Protein AF-A0A5Q0UFU7-F1 (afdb_monomer_lite)

Radius of gyration: 13.91 Å; chains: 1; bounding box: 28×39×41 Å

Structure (mmCIF, N/CA/C/O backbone):
data_AF-A0A5Q0UFU7-F1
#
_entry.id   AF-A0A5Q0UFU7-F1
#
loop_
_atom_site.group_PDB
_atom_site.id
_atom_site.type_symbol
_atom_site.label_atom_id
_atom_site.label_alt_id
_atom_site.label_comp_id
_atom_site.label_asym_id
_atom_site.label_entity_id
_atom_site.label_seq_id
_atom_site.pdbx_PDB_ins_code
_atom_site.Cartn_x
_atom_site.Cartn_y
_atom_site.Cartn_z
_atom_site.occupancy
_atom_site.B_iso_or_equiv
_atom_site.auth_seq_id
_atom_site.auth_comp_id
_atom_site.auth_asym_id
_atom_site.auth_atom_id
_atom_site.pdbx_PDB_model_num
ATOM 1 N N . MET A 1 1 ? -11.804 -3.972 -24.455 1.00 60.28 1 MET A N 1
ATOM 2 C CA . MET A 1 1 ? -11.537 -2.557 -24.799 1.00 60.28 1 MET A CA 1
ATOM 3 C C . MET A 1 1 ? -11.393 -1.669 -23.565 1.00 60.28 1 MET A C 1
ATOM 5 O O . MET A 1 1 ? -10.264 -1.360 -23.243 1.00 60.28 1 MET A O 1
ATOM 9 N N . ALA A 1 2 ? -12.450 -1.279 -22.834 1.00 62.94 2 ALA A N 1
ATOM 10 C CA . ALA A 1 2 ? -12.289 -0.364 -21.683 1.00 62.94 2 ALA A CA 1
ATOM 11 C C . ALA A 1 2 ? -11.454 -0.956 -20.524 1.00 62.94 2 ALA A C 1
ATOM 13 O O . ALA A 1 2 ? -10.583 -0.286 -19.987 1.00 62.94 2 ALA A O 1
ATOM 14 N N . GLN A 1 3 ? -11.679 -2.231 -20.200 1.00 62.53 3 GLN A N 1
ATOM 15 C CA . GLN A 1 3 ? -10.965 -2.934 -19.128 1.00 62.53 3 GLN A CA 1
ATOM 16 C C . GLN A 1 3 ? -9.479 -3.182 -19.456 1.00 62.53 3 GLN A C 1
ATOM 18 O O . GLN A 1 3 ? -8.630 -3.060 -18.585 1.00 62.53 3 GLN A O 1
ATOM 23 N N . GLU A 1 4 ? -9.160 -3.468 -20.723 1.00 63.56 4 GLU A N 1
ATOM 24 C CA . GLU A 1 4 ? -7.773 -3.647 -21.189 1.00 63.56 4 GLU A CA 1
ATOM 25 C C . GLU A 1 4 ? -6.988 -2.329 -21.156 1.00 63.56 4 GLU A C 1
ATOM 27 O O . GLU A 1 4 ? -5.809 -2.321 -20.814 1.00 63.56 4 GLU A O 1
ATOM 32 N N . VAL A 1 5 ? -7.642 -1.206 -21.478 1.00 70.06 5 VAL A N 1
ATOM 33 C CA . VAL A 1 5 ? -7.027 0.128 -21.387 1.00 70.06 5 VAL A CA 1
ATOM 34 C C . VAL A 1 5 ? -6.712 0.470 -19.930 1.00 70.06 5 VAL A C 1
ATOM 36 O O . VAL A 1 5 ? -5.597 0.887 -19.634 1.00 70.06 5 VAL A O 1
ATOM 39 N N . GLU A 1 6 ? -7.645 0.212 -19.010 1.00 71.81 6 GLU A N 1
ATOM 40 C CA . GLU A 1 6 ? -7.435 0.459 -17.579 1.00 71.81 6 GLU A CA 1
ATOM 41 C C . GLU A 1 6 ? -6.290 -0.393 -16.997 1.00 71.81 6 GLU A C 1
ATOM 43 O O . GLU A 1 6 ? -5.500 0.093 -16.184 1.00 71.81 6 GLU A O 1
ATOM 48 N N . GLU A 1 7 ? -6.161 -1.652 -17.428 1.00 73.44 7 GLU A N 1
ATOM 49 C CA . GLU A 1 7 ? -5.064 -2.527 -17.001 1.00 73.44 7 GLU A CA 1
ATOM 50 C C . GLU A 1 7 ? -3.704 -2.042 -17.529 1.00 73.44 7 GLU A C 1
ATOM 52 O O . GLU A 1 7 ? -2.729 -1.983 -16.775 1.00 73.44 7 GLU A O 1
ATOM 57 N N . MET A 1 8 ? -3.632 -1.636 -18.802 1.00 76.75 8 MET A N 1
ATOM 58 C CA . MET A 1 8 ? -2.417 -1.048 -19.376 1.00 76.75 8 MET A CA 1
ATOM 59 C C . MET A 1 8 ? -2.009 0.244 -18.656 1.00 76.75 8 MET A C 1
ATOM 61 O O . MET A 1 8 ? -0.823 0.440 -18.373 1.00 76.75 8 MET A O 1
ATOM 65 N N . ASP A 1 9 ? -2.977 1.095 -18.314 1.00 85.75 9 ASP A N 1
ATOM 66 C CA . ASP A 1 9 ? -2.741 2.335 -17.572 1.00 85.75 9 ASP A CA 1
ATOM 67 C C . ASP A 1 9 ? -2.224 2.060 -16.152 1.00 85.75 9 ASP A C 1
ATOM 69 O O . ASP A 1 9 ? -1.322 2.757 -15.674 1.00 85.75 9 ASP A O 1
ATOM 73 N N . LEU A 1 10 ? -2.724 1.014 -15.482 1.00 88.81 10 LEU A N 1
ATOM 74 C CA . LEU A 1 10 ? -2.220 0.598 -14.171 1.00 88.81 10 LEU A CA 1
ATOM 75 C C . LEU A 1 10 ? -0.790 0.054 -14.255 1.00 88.81 10 LEU A C 1
ATOM 77 O O . LEU A 1 10 ? 0.060 0.460 -13.461 1.00 88.81 10 LEU A O 1
ATOM 81 N N . ARG A 1 11 ? -0.502 -0.824 -15.226 1.00 88.31 11 ARG A N 1
ATOM 82 C CA . ARG A 1 11 ? 0.858 -1.344 -15.455 1.00 88.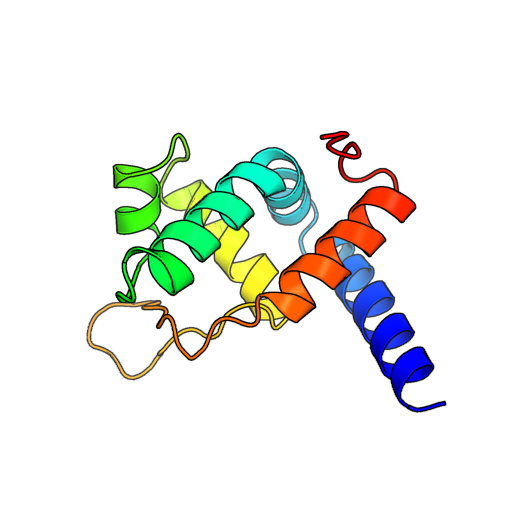31 11 ARG A CA 1
ATOM 83 C C . ARG A 1 11 ? 1.846 -0.203 -15.680 1.00 88.31 11 ARG A C 1
AT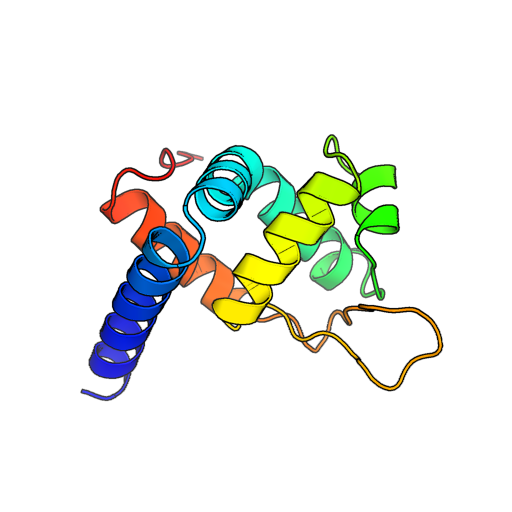OM 85 O O . ARG A 1 11 ? 2.916 -0.193 -15.076 1.00 88.31 11 ARG A O 1
ATOM 92 N N . ARG A 1 12 ? 1.462 0.791 -16.483 1.00 89.62 12 ARG A N 1
ATOM 93 C CA . ARG A 1 12 ? 2.272 1.989 -16.715 1.00 89.6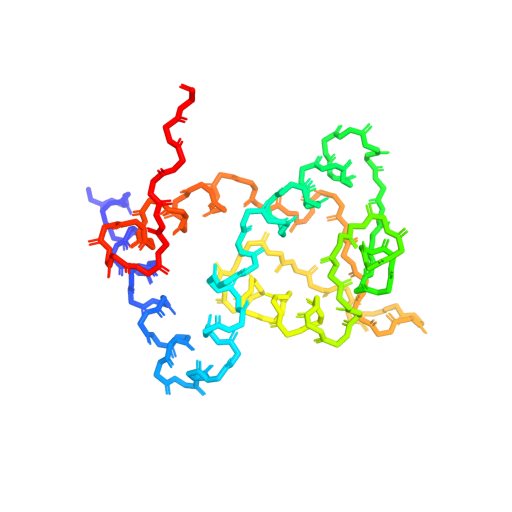2 12 ARG A CA 1
ATOM 94 C C . ARG A 1 12 ? 2.454 2.815 -15.443 1.00 89.62 12 ARG A C 1
ATOM 96 O O . ARG A 1 12 ? 3.576 3.183 -15.134 1.00 89.62 12 ARG A O 1
ATOM 103 N N . SER A 1 13 ? 1.389 3.027 -14.673 1.00 88.94 13 SER A N 1
ATOM 104 C CA . SER A 1 13 ? 1.453 3.763 -13.400 1.00 88.94 13 SER A CA 1
ATOM 105 C C . SER A 1 13 ? 2.394 3.094 -12.389 1.00 88.94 13 SER A C 1
ATOM 107 O O . SER A 1 13 ? 3.092 3.779 -11.649 1.00 88.94 13 SER A O 1
ATOM 109 N N . ILE A 1 14 ? 2.456 1.758 -12.371 1.00 90.25 14 ILE A N 1
ATOM 110 C CA . ILE A 1 14 ? 3.395 0.995 -11.533 1.00 90.25 14 ILE A CA 1
ATOM 111 C C . ILE A 1 14 ? 4.843 1.195 -11.996 1.00 90.25 14 ILE A C 1
ATOM 113 O O . ILE A 1 14 ? 5.721 1.401 -11.157 1.00 90.25 14 ILE A O 1
ATOM 117 N N . VAL A 1 15 ? 5.096 1.183 -13.308 1.00 89.50 15 VAL A N 1
ATOM 118 C CA . VAL A 1 15 ? 6.422 1.496 -13.870 1.00 89.50 15 VAL A CA 1
ATOM 119 C C . VAL A 1 15 ? 6.826 2.932 -13.532 1.00 89.50 15 VAL A C 1
ATOM 121 O O . VAL A 1 15 ? 7.919 3.153 -13.019 1.00 89.50 15 VAL A O 1
ATOM 124 N N . ASP A 1 16 ? 5.924 3.894 -13.715 1.00 89.31 16 ASP A N 1
ATOM 125 C CA . ASP A 1 16 ? 6.184 5.305 -13.424 1.00 89.31 16 ASP A CA 1
ATOM 126 C C . ASP A 1 16 ? 6.466 5.528 -11.922 1.00 89.31 16 ASP A C 1
ATOM 128 O O . ASP A 1 16 ? 7.394 6.258 -11.564 1.00 89.31 16 ASP A O 1
ATOM 132 N N . ALA A 1 17 ? 5.734 4.851 -11.027 1.00 88.81 17 ALA A N 1
ATOM 133 C CA . ALA A 1 17 ? 5.979 4.893 -9.582 1.00 88.81 17 ALA A CA 1
ATOM 134 C C . ALA A 1 17 ? 7.340 4.280 -9.200 1.00 88.81 17 ALA A C 1
ATOM 136 O O . ALA A 1 17 ? 8.027 4.774 -8.296 1.00 88.81 17 ALA A O 1
ATOM 137 N N . LYS A 1 18 ? 7.753 3.215 -9.898 1.00 89.75 18 LYS A N 1
ATOM 138 C CA . LYS A 1 18 ? 9.067 2.586 -9.728 1.00 89.75 18 LYS A CA 1
ATOM 139 C C . LYS A 1 18 ? 10.192 3.509 -10.190 1.00 89.75 18 LYS A C 1
ATOM 141 O O . LYS A 1 18 ? 11.128 3.736 -9.424 1.00 89.75 18 LYS A O 1
ATOM 146 N N . ASP A 1 19 ? 10.088 4.079 -11.384 1.00 87.75 19 ASP A N 1
ATOM 147 C CA . ASP A 1 19 ? 11.142 4.910 -11.976 1.00 87.75 19 ASP A CA 1
ATOM 148 C C . ASP A 1 19 ? 11.245 6.280 -11.291 1.00 87.75 19 ASP A C 1
ATOM 150 O O . ASP A 1 19 ? 12.341 6.776 -11.019 1.00 87.75 19 ASP A O 1
ATOM 154 N N . GLY A 1 20 ? 10.107 6.880 -10.933 1.00 83.69 20 GLY A N 1
ATOM 155 C CA . GLY A 1 20 ? 10.052 8.165 -10.238 1.00 83.69 20 GLY A CA 1
ATOM 156 C C . GLY A 1 20 ? 10.428 8.090 -8.754 1.00 83.69 20 GLY A C 1
ATOM 157 O O . GLY A 1 20 ? 10.765 9.114 -8.149 1.00 83.69 20 GLY A O 1
ATOM 158 N N . ASN A 1 21 ? 10.361 6.904 -8.132 1.00 84.50 21 ASN A N 1
ATOM 159 C CA . ASN A 1 21 ? 10.561 6.759 -6.688 1.00 84.50 21 ASN A CA 1
ATOM 160 C C . ASN A 1 21 ? 11.126 5.401 -6.246 1.00 84.50 21 ASN A C 1
ATOM 162 O O . ASN A 1 21 ? 10.676 4.834 -5.247 1.00 84.50 21 ASN A O 1
ATOM 166 N N . GLU A 1 22 ? 12.160 4.911 -6.932 1.00 89.38 22 GLU A N 1
ATOM 167 C CA . GLU A 1 22 ? 12.717 3.556 -6.771 1.00 89.38 22 GLU A CA 1
ATOM 168 C C . GLU A 1 22 ? 12.894 3.126 -5.305 1.00 89.38 22 GLU A C 1
ATOM 170 O O . GLU A 1 22 ? 12.506 2.027 -4.904 1.00 89.38 22 GLU A O 1
ATOM 175 N N . ARG A 1 23 ? 13.437 4.012 -4.458 1.00 88.56 23 ARG A N 1
ATOM 176 C CA . ARG A 1 23 ? 13.645 3.714 -3.034 1.00 88.56 23 ARG A CA 1
ATOM 177 C C . ARG A 1 23 ? 12.332 3.464 -2.293 1.00 88.56 23 ARG A C 1
ATOM 179 O O . ARG A 1 23 ? 12.266 2.537 -1.490 1.00 88.56 23 ARG A O 1
ATOM 186 N N . LYS A 1 24 ? 11.310 4.296 -2.504 1.00 88.94 24 LYS A N 1
ATOM 187 C CA . LYS A 1 24 ? 10.005 4.104 -1.851 1.00 88.94 24 LYS A CA 1
ATOM 188 C C . LYS A 1 24 ? 9.264 2.922 -2.447 1.00 88.94 24 LYS A C 1
ATOM 190 O O . LYS A 1 24 ? 8.624 2.202 -1.691 1.00 88.94 24 LYS A O 1
ATOM 195 N N . PHE A 1 25 ? 9.396 2.702 -3.751 1.00 92.62 25 PHE A N 1
ATOM 196 C CA . PHE A 1 25 ? 8.807 1.555 -4.422 1.00 92.62 25 PHE A CA 1
ATOM 197 C C . PHE A 1 25 ? 9.348 0.236 -3.850 1.00 92.62 25 PHE A C 1
ATOM 199 O O . PHE A 1 25 ? 8.564 -0.605 -3.427 1.00 92.62 25 PHE A O 1
ATOM 206 N N . LYS A 1 26 ? 10.672 0.109 -3.674 1.00 93.44 26 LYS A N 1
ATOM 207 C CA . LYS A 1 26 ? 11.298 -1.052 -3.003 1.00 93.44 26 LYS A CA 1
ATOM 208 C C . LYS A 1 26 ? 10.817 -1.258 -1.566 1.00 93.44 26 LYS A C 1
ATOM 210 O O . LYS A 1 26 ? 10.652 -2.384 -1.107 1.00 93.44 26 LYS A O 1
ATOM 215 N N . VAL A 1 27 ? 10.613 -0.167 -0.829 1.00 94.19 27 VAL A N 1
ATOM 216 C CA . VAL A 1 27 ? 10.049 -0.233 0.526 1.00 94.19 27 VAL A CA 1
ATOM 217 C C . VAL A 1 27 ? 8.599 -0.715 0.485 1.00 94.19 27 VAL A C 1
ATOM 219 O O . VAL A 1 27 ? 8.206 -1.526 1.318 1.00 94.19 27 VAL A O 1
ATOM 222 N N . PHE A 1 28 ? 7.816 -0.233 -0.479 1.00 95.88 28 PHE A N 1
ATOM 223 C CA . PHE A 1 28 ? 6.430 -0.631 -0.672 1.00 95.88 28 PHE A CA 1
ATOM 224 C C . PHE A 1 28 ? 6.303 -2.114 -1.023 1.00 95.88 28 PHE A C 1
ATOM 226 O O . PHE A 1 28 ? 5.562 -2.814 -0.336 1.00 95.88 28 PHE A O 1
ATOM 233 N N . THR A 1 29 ? 7.051 -2.615 -2.009 1.00 95.75 29 THR A N 1
ATOM 234 C CA . THR A 1 29 ? 6.998 -4.032 -2.408 1.00 95.75 29 THR A CA 1
ATOM 235 C C . THR A 1 29 ? 7.417 -4.947 -1.258 1.00 95.75 29 THR A C 1
ATOM 237 O O . THR A 1 29 ? 6.698 -5.886 -0.922 1.00 95.75 29 THR A O 1
ATOM 240 N N . GLY A 1 30 ? 8.479 -4.590 -0.527 1.00 95.31 30 GLY A N 1
ATOM 241 C CA . GLY A 1 30 ? 8.910 -5.317 0.672 1.00 95.31 30 GLY A CA 1
ATOM 242 C C . GLY A 1 30 ? 7.925 -5.278 1.852 1.00 95.31 30 GLY A C 1
ATOM 243 O O . GLY A 1 30 ? 8.099 -6.025 2.812 1.00 95.31 30 GLY A O 1
ATOM 244 N N . GLN A 1 31 ? 6.908 -4.413 1.821 1.00 96.81 31 GLN A N 1
ATOM 245 C CA . GLN A 1 31 ? 5.871 -4.291 2.857 1.00 96.81 31 GLN A CA 1
ATOM 246 C C . GLN A 1 31 ? 4.458 -4.535 2.310 1.00 96.81 31 GLN A C 1
ATOM 248 O O . GLN A 1 31 ? 3.476 -4.303 3.022 1.00 96.81 31 GLN A O 1
ATOM 253 N N . PHE A 1 32 ? 4.333 -5.017 1.070 1.00 96.75 32 PHE A N 1
ATOM 254 C CA . PHE A 1 32 ? 3.070 -5.055 0.337 1.00 96.75 32 PHE A CA 1
ATOM 255 C C . PHE A 1 32 ? 1.969 -5.789 1.110 1.00 96.75 32 PHE A C 1
ATOM 257 O O . PHE A 1 32 ? 0.900 -5.235 1.370 1.00 96.75 32 PHE A O 1
ATOM 264 N N . TYR A 1 33 ? 2.260 -7.005 1.573 1.00 95.94 33 TYR A N 1
ATOM 265 C CA . TYR A 1 33 ? 1.306 -7.842 2.302 1.00 95.94 33 TYR A CA 1
ATOM 266 C C . TYR A 1 33 ? 0.917 -7.286 3.674 1.00 95.94 33 TYR A C 1
ATOM 268 O O . TYR A 1 33 ? -0.240 -7.412 4.094 1.00 95.94 33 TYR A O 1
ATOM 276 N N . VAL A 1 34 ? 1.852 -6.620 4.3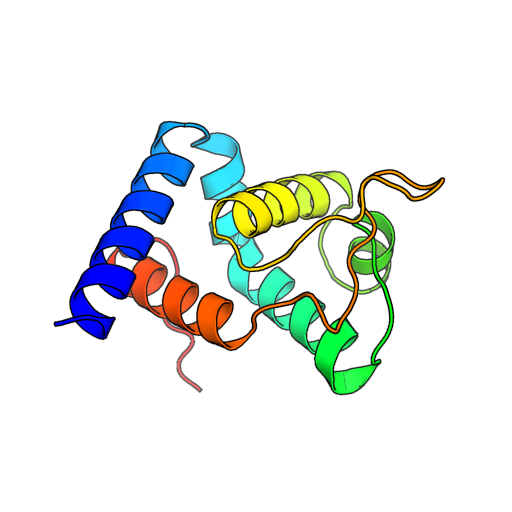59 1.00 96.88 34 VAL A N 1
ATOM 277 C CA . VAL A 1 34 ? 1.570 -5.922 5.621 1.00 96.88 34 VAL A CA 1
ATOM 278 C C . VAL A 1 34 ? 0.604 -4.769 5.359 1.00 96.88 34 VAL A C 1
ATOM 280 O O . VAL A 1 34 ? -0.409 -4.644 6.048 1.00 96.88 34 VAL A O 1
ATOM 283 N N . MET A 1 35 ? 0.859 -3.979 4.314 1.00 97.50 35 MET A N 1
ATOM 284 C CA . MET A 1 35 ? 0.008 -2.854 3.928 1.00 97.50 35 MET A CA 1
ATOM 285 C C . MET A 1 35 ? -1.375 -3.308 3.447 1.00 97.50 35 MET A C 1
ATOM 287 O O . MET A 1 35 ? -2.378 -2.765 3.908 1.00 97.50 35 MET A O 1
ATOM 291 N N . ARG A 1 36 ? -1.464 -4.351 2.611 1.00 96.00 36 ARG A N 1
ATOM 292 C CA . ARG A 1 36 ? -2.737 -4.959 2.176 1.00 96.00 36 ARG A CA 1
ATOM 293 C C . ARG A 1 36 ? -3.572 -5.417 3.372 1.00 96.00 36 ARG A C 1
ATOM 295 O O . ARG A 1 36 ? -4.767 -5.123 3.455 1.00 96.00 36 ARG A O 1
ATOM 302 N N . SER A 1 37 ? -2.934 -6.085 4.333 1.00 96.19 37 SER A N 1
ATOM 303 C CA . SER A 1 37 ? -3.578 -6.534 5.572 1.00 96.19 37 SER A CA 1
ATOM 304 C C . SER A 1 37 ? -4.045 -5.363 6.437 1.00 96.19 37 SER A C 1
ATOM 306 O O . SER A 1 37 ? -5.158 -5.398 6.969 1.00 96.19 37 SER A O 1
ATOM 308 N N . ALA A 1 38 ? -3.235 -4.306 6.539 1.00 96.88 38 ALA A N 1
ATOM 309 C CA . ALA A 1 38 ? -3.575 -3.095 7.275 1.00 96.88 38 ALA A CA 1
ATOM 310 C C . ALA A 1 38 ? -4.787 -2.377 6.679 1.00 96.88 38 ALA A C 1
ATOM 312 O O . ALA A 1 38 ? -5.743 -2.086 7.404 1.00 96.88 38 ALA A O 1
ATOM 313 N N . LEU A 1 39 ? -4.799 -2.165 5.359 1.00 96.06 39 LEU A N 1
ATOM 314 C CA . LEU A 1 39 ? -5.940 -1.575 4.660 1.00 96.06 39 LEU A CA 1
ATOM 315 C C . LEU A 1 39 ? -7.201 -2.410 4.882 1.00 96.06 39 LEU A C 1
ATOM 317 O O . LEU A 1 39 ? -8.217 -1.880 5.329 1.00 96.06 39 LEU A O 1
ATOM 321 N N . ARG A 1 40 ? -7.133 -3.732 4.692 1.00 95.56 40 ARG A N 1
ATOM 322 C CA . ARG A 1 40 ? -8.278 -4.622 4.935 1.00 95.56 40 ARG A CA 1
ATOM 323 C C . ARG A 1 40 ? -8.774 -4.549 6.383 1.00 95.56 40 ARG A C 1
ATOM 325 O O . ARG A 1 40 ? -9.983 -4.534 6.620 1.00 95.56 40 ARG A O 1
ATOM 332 N N . TYR A 1 41 ? -7.872 -4.492 7.360 1.00 96.44 41 TYR A N 1
ATOM 333 C CA . TYR A 1 41 ? -8.235 -4.380 8.772 1.00 96.44 41 TYR A CA 1
ATOM 334 C C . TYR A 1 41 ? -8.996 -3.087 9.072 1.00 96.44 41 TYR A C 1
ATOM 336 O O . TYR A 1 41 ? -10.067 -3.140 9.683 1.00 96.44 41 TYR A O 1
ATOM 344 N N . PHE A 1 42 ? -8.487 -1.938 8.627 1.00 96.06 42 PHE A N 1
ATOM 345 C CA . PHE A 1 42 ? -9.138 -0.656 8.894 1.00 96.06 42 PHE A CA 1
ATOM 346 C C . PHE A 1 42 ? -10.415 -0.461 8.075 1.00 96.06 42 PHE A C 1
ATOM 348 O O . PHE A 1 42 ? -11.407 0.024 8.624 1.00 96.06 42 PHE A O 1
ATOM 355 N N . CYS A 1 43 ? -10.431 -0.908 6.819 1.00 93.62 43 CYS A N 1
ATOM 356 C CA . CYS A 1 43 ? -11.543 -0.660 5.905 1.00 93.62 43 CYS A CA 1
ATOM 357 C C . CYS A 1 43 ? -12.685 -1.663 6.083 1.00 93.62 43 CYS A C 1
ATOM 359 O O . CYS A 1 43 ? -13.838 -1.273 6.237 1.00 93.62 43 CYS A O 1
ATOM 361 N N . VAL A 1 44 ? -12.372 -2.961 6.130 1.00 88.69 44 VAL A N 1
ATOM 362 C CA . VAL A 1 44 ? -13.391 -4.023 6.156 1.00 88.69 44 VAL A CA 1
ATOM 363 C C . VAL A 1 44 ? -13.773 -4.385 7.587 1.00 88.69 44 VAL A C 1
ATOM 365 O O . VAL A 1 44 ? -14.956 -4.443 7.921 1.00 88.69 44 VAL A O 1
ATOM 368 N N . LYS A 1 45 ? -12.778 -4.630 8.450 1.00 88.94 45 LYS A N 1
ATOM 369 C CA . LYS A 1 45 ? -13.026 -5.160 9.801 1.00 88.94 45 LYS A CA 1
ATOM 370 C C . LYS A 1 45 ? -13.422 -4.073 10.796 1.00 88.94 45 LYS A C 1
ATOM 372 O O . LYS A 1 45 ? -14.363 -4.263 11.560 1.00 88.94 45 LYS A O 1
ATOM 377 N N . LYS A 1 46 ? -12.681 -2.963 10.836 1.00 92.38 46 LYS A N 1
ATOM 378 C CA . LYS A 1 46 ? -12.905 -1.878 11.805 1.00 92.38 46 LYS A CA 1
ATOM 379 C C . LYS A 1 46 ? -13.815 -0.770 11.289 1.00 92.38 46 LYS A C 1
ATOM 381 O O . LYS A 1 46 ? -14.393 -0.081 12.122 1.00 92.38 46 LYS A O 1
ATOM 386 N N . LYS A 1 47 ? -13.924 -0.600 9.966 1.00 92.88 47 LYS A N 1
ATOM 387 C CA . LYS A 1 47 ? -14.653 0.501 9.314 1.00 92.88 47 LYS A CA 1
ATOM 388 C C . LYS A 1 47 ? -14.298 1.856 9.931 1.00 92.88 47 LYS A C 1
ATOM 390 O O . LYS A 1 47 ? -15.170 2.621 10.332 1.00 92.88 47 LYS A O 1
ATOM 395 N N . MET A 1 48 ? -12.999 2.121 10.080 1.00 94.25 48 MET A N 1
ATOM 396 C CA . MET A 1 48 ? -12.520 3.332 10.745 1.00 94.25 48 MET A CA 1
ATOM 397 C C . MET A 1 48 ? -11.392 4.019 9.986 1.00 94.25 48 MET A C 1
ATOM 399 O O . MET A 1 48 ? -10.531 3.361 9.405 1.00 94.25 48 MET A O 1
ATOM 403 N N . SER A 1 49 ? -11.344 5.346 10.098 1.00 93.31 49 SER A N 1
ATOM 404 C CA . SER A 1 49 ? -10.252 6.144 9.548 1.00 93.31 49 SER A CA 1
ATOM 405 C C . SER A 1 49 ? -8.898 5.747 10.132 1.00 93.31 49 SER A C 1
ATOM 407 O O . SER A 1 49 ? -8.788 5.365 11.312 1.00 93.31 49 SER A O 1
ATOM 409 N N . PHE A 1 50 ? -7.851 5.939 9.343 1.00 94.06 50 PHE A N 1
ATOM 410 C CA . PHE A 1 50 ? -6.485 5.625 9.730 1.00 94.06 50 PHE A CA 1
ATOM 411 C C . PHE A 1 50 ? -5.485 6.670 9.232 1.00 94.06 50 PHE A C 1
ATOM 413 O O . PHE A 1 50 ? -5.775 7.518 8.392 1.00 94.06 50 PHE A O 1
ATOM 420 N N . THR A 1 51 ? -4.307 6.627 9.838 1.00 94.00 51 THR A N 1
ATOM 421 C CA . THR A 1 51 ? -3.131 7.432 9.507 1.00 94.00 51 THR A CA 1
ATOM 422 C C . THR A 1 51 ? -1.926 6.498 9.459 1.00 94.00 51 THR A C 1
ATOM 424 O O . THR A 1 51 ? -2.014 5.342 9.891 1.00 94.00 51 THR A O 1
ATOM 427 N N . SER A 1 52 ? -0.784 6.996 8.987 1.00 94.31 52 SER A N 1
ATOM 428 C CA . SER A 1 52 ? 0.464 6.229 8.994 1.00 94.31 52 SER A CA 1
ATOM 429 C C . SER A 1 52 ? 0.843 5.733 10.395 1.00 94.31 52 SER A C 1
ATOM 431 O O . SER A 1 52 ? 1.185 4.562 10.553 1.00 94.31 52 SER A O 1
ATOM 433 N N . SER A 1 53 ? 0.714 6.585 11.418 1.00 94.69 53 SER A N 1
ATOM 434 C CA . SER A 1 53 ? 0.984 6.220 12.815 1.00 94.69 53 SER A CA 1
ATOM 435 C C . SER A 1 53 ? 0.043 5.129 13.310 1.00 94.69 53 SER A C 1
ATOM 437 O O . SER A 1 53 ? 0.492 4.139 13.870 1.00 94.69 53 SER A O 1
ATOM 439 N N . LYS A 1 54 ? -1.259 5.243 13.023 1.00 95.12 54 LYS A N 1
ATOM 440 C CA . LYS A 1 54 ? -2.240 4.259 13.494 1.00 95.12 54 LYS A CA 1
ATOM 441 C C . LYS A 1 54 ? -2.018 2.871 12.891 1.00 95.12 54 LYS A C 1
ATOM 443 O O . LYS A 1 54 ? -2.244 1.871 13.568 1.00 95.12 54 LYS A O 1
ATOM 448 N N . ILE A 1 55 ? -1.590 2.798 11.629 1.00 96.19 55 ILE A N 1
ATOM 449 C CA . ILE A 1 55 ? -1.169 1.526 11.031 1.00 96.19 55 ILE A CA 1
ATOM 450 C C . ILE A 1 55 ? 0.074 0.999 11.751 1.00 96.19 55 ILE A C 1
ATOM 452 O O . ILE A 1 55 ? 0.073 -0.162 12.144 1.00 96.19 55 ILE A O 1
ATOM 456 N N . ALA A 1 56 ? 1.086 1.839 11.973 1.00 96.31 56 ALA A N 1
ATOM 457 C CA . ALA A 1 56 ? 2.316 1.433 12.654 1.00 96.31 56 ALA A CA 1
ATOM 458 C C . ALA A 1 56 ? 2.085 0.935 14.094 1.00 96.31 56 ALA A C 1
ATOM 460 O O . ALA A 1 56 ? 2.779 0.033 14.549 1.00 96.31 56 ALA A O 1
ATOM 461 N N . ASP A 1 57 ? 1.068 1.452 14.787 1.00 96.50 57 ASP A N 1
ATOM 462 C CA . ASP A 1 57 ? 0.688 0.984 16.127 1.00 96.50 57 ASP A CA 1
ATOM 463 C C . ASP A 1 57 ? 0.018 -0.406 16.121 1.00 96.50 57 ASP A C 1
ATOM 465 O O . ASP A 1 57 ? -0.076 -1.055 17.160 1.00 96.50 57 ASP A O 1
ATOM 469 N N . ASN A 1 58 ? -0.506 -0.858 14.973 1.00 97.19 58 ASN A N 1
ATOM 470 C CA . ASN A 1 58 ? -1.284 -2.102 14.850 1.00 97.19 58 ASN A CA 1
ATOM 471 C C . ASN A 1 58 ? -0.595 -3.183 13.996 1.00 97.19 58 ASN A C 1
ATOM 473 O O . ASN A 1 58 ? -1.036 -4.331 14.010 1.00 97.19 58 ASN A O 1
ATOM 477 N N . PHE A 1 59 ? 0.443 -2.831 13.237 1.00 97.19 59 PHE A N 1
ATOM 478 C CA . PHE A 1 59 ? 1.114 -3.696 12.264 1.00 97.19 59 PHE A CA 1
ATOM 479 C C . PHE A 1 59 ? 2.638 -3.582 12.404 1.00 97.19 59 PHE A C 1
ATOM 481 O O . PHE A 1 59 ? 3.124 -2.542 12.841 1.00 97.19 59 PHE A O 1
ATOM 488 N N . PRO A 1 60 ? 3.414 -4.616 12.024 1.00 95.50 60 PRO A N 1
ATOM 489 C CA . PRO A 1 60 ? 4.869 -4.647 12.204 1.00 95.50 60 PRO A CA 1
ATOM 490 C C . PRO A 1 60 ? 5.608 -3.786 11.161 1.00 95.50 60 PRO A C 1
ATOM 492 O O . PRO A 1 60 ? 6.435 -4.275 10.399 1.00 95.50 60 PRO A O 1
ATOM 495 N N . VAL A 1 61 ? 5.297 -2.491 11.112 1.00 95.69 61 VAL A N 1
ATOM 496 C CA . VAL A 1 61 ? 5.850 -1.520 10.164 1.00 95.69 61 VAL A CA 1
ATOM 497 C C . VAL A 1 61 ? 5.975 -0.155 10.840 1.00 95.69 61 VAL A C 1
ATOM 499 O O . VAL A 1 61 ? 5.123 0.239 11.629 1.00 95.69 61 VAL A O 1
ATOM 502 N N . SER A 1 62 ? 7.048 0.589 10.569 1.00 96.25 62 SER A N 1
ATOM 503 C CA . SER A 1 62 ? 7.247 1.904 11.194 1.00 96.25 62 SER A CA 1
ATOM 504 C C . SER A 1 62 ? 6.407 2.992 10.519 1.00 96.25 62 SER A C 1
ATOM 506 O O . SER A 1 62 ? 6.165 2.947 9.315 1.00 96.25 62 SER A O 1
ATOM 508 N N . ALA A 1 63 ? 6.019 4.034 11.261 1.00 94.50 63 ALA A N 1
ATOM 509 C CA . ALA A 1 63 ? 5.207 5.127 10.713 1.00 94.50 63 ALA A CA 1
ATOM 510 C C . ALA A 1 63 ? 5.820 5.818 9.467 1.00 94.50 63 ALA A C 1
ATOM 512 O O . ALA A 1 63 ? 5.066 6.101 8.531 1.00 94.50 63 ALA A O 1
ATOM 513 N N . PRO A 1 64 ? 7.149 6.059 9.372 1.00 94.19 64 PRO A N 1
ATOM 514 C CA . PRO A 1 64 ? 7.764 6.597 8.151 1.00 94.19 64 PRO A CA 1
ATOM 515 C C . PRO A 1 64 ? 7.678 5.647 6.949 1.00 94.19 64 PRO A C 1
ATOM 517 O O . PRO A 1 64 ? 7.456 6.093 5.818 1.00 94.19 64 PRO A O 1
ATOM 520 N N . VAL A 1 65 ? 7.831 4.341 7.189 1.00 95.25 65 VAL A N 1
ATOM 521 C CA . VAL A 1 65 ? 7.697 3.310 6.151 1.00 95.25 65 VAL A CA 1
ATOM 522 C C . VAL A 1 65 ? 6.256 3.256 5.665 1.00 95.25 65 VAL A C 1
ATOM 524 O O . VAL A 1 65 ? 6.019 3.368 4.464 1.00 95.25 65 VAL A O 1
ATOM 527 N N . THR A 1 66 ? 5.291 3.215 6.584 1.00 95.50 66 THR A N 1
ATOM 528 C CA . THR A 1 66 ? 3.866 3.278 6.255 1.00 95.50 66 THR A CA 1
ATOM 529 C C . THR A 1 66 ? 3.531 4.529 5.452 1.00 95.50 66 THR A C 1
ATOM 531 O O . THR A 1 66 ? 2.843 4.446 4.441 1.00 95.50 66 THR A O 1
ATOM 534 N N . GLY A 1 67 ? 4.033 5.697 5.864 1.00 93.50 67 GLY A N 1
ATOM 535 C CA . GLY A 1 67 ? 3.814 6.947 5.137 1.00 93.50 67 GLY A CA 1
ATOM 536 C C . GLY A 1 67 ? 4.386 6.919 3.718 1.00 93.50 67 GLY A C 1
ATOM 537 O O . GLY A 1 67 ? 3.791 7.490 2.812 1.00 93.50 67 GLY A O 1
ATOM 538 N N . SER A 1 68 ? 5.509 6.231 3.506 1.00 93.38 68 SER A N 1
ATOM 539 C CA . SER A 1 68 ? 6.082 6.042 2.167 1.00 93.38 68 SER A CA 1
ATOM 540 C C . SER A 1 68 ? 5.238 5.090 1.320 1.00 93.38 68 SER A C 1
ATOM 542 O O . SER A 1 68 ? 4.985 5.389 0.159 1.00 93.38 68 SER A O 1
ATOM 544 N N . CYS A 1 69 ? 4.751 3.995 1.910 1.00 95.94 69 CYS A N 1
ATOM 545 C CA . CYS A 1 69 ? 3.874 3.042 1.232 1.00 95.94 69 CYS A CA 1
ATOM 546 C C . CYS A 1 69 ? 2.534 3.679 0.846 1.00 95.94 69 CYS A C 1
ATOM 548 O O . CYS A 1 69 ? 2.067 3.486 -0.267 1.00 95.94 69 CYS A O 1
ATOM 550 N N . LEU A 1 70 ? 1.932 4.468 1.742 1.00 94.69 70 LEU A N 1
ATOM 551 C CA . LEU A 1 70 ? 0.666 5.156 1.476 1.00 94.69 70 LEU A CA 1
ATOM 552 C C . LEU A 1 70 ? 0.780 6.168 0.334 1.00 94.69 70 LEU A C 1
ATOM 554 O O . LEU A 1 70 ? -0.161 6.284 -0.432 1.00 94.69 70 LEU A O 1
ATOM 558 N N . LYS A 1 71 ? 1.934 6.827 0.167 1.00 92.56 71 LYS A N 1
ATOM 559 C CA . LYS A 1 71 ? 2.178 7.702 -0.992 1.00 92.56 71 LYS A CA 1
ATOM 560 C C . LYS A 1 71 ? 2.205 6.932 -2.310 1.00 92.56 71 LYS A C 1
ATOM 562 O O . LYS A 1 71 ? 1.588 7.371 -3.265 1.00 92.56 71 LYS A O 1
ATOM 567 N N . ILE A 1 72 ? 2.873 5.776 -2.351 1.00 94.38 72 ILE A N 1
ATOM 568 C CA . ILE A 1 72 ? 2.844 4.912 -3.543 1.00 94.38 72 ILE A CA 1
ATOM 569 C C . ILE A 1 72 ? 1.411 4.437 -3.808 1.00 94.38 72 ILE A C 1
ATOM 571 O O . ILE A 1 72 ? 0.942 4.477 -4.934 1.00 94.38 72 ILE A O 1
ATOM 575 N N . LEU A 1 73 ? 0.676 4.039 -2.769 1.00 95.19 73 LEU A N 1
ATOM 576 C CA . LEU A 1 73 ? -0.720 3.619 -2.906 1.00 95.19 73 LEU A CA 1
ATOM 577 C C . LEU A 1 73 ? -1.648 4.755 -3.365 1.00 95.19 73 LEU A C 1
ATOM 579 O O . LEU A 1 73 ? -2.616 4.483 -4.066 1.00 95.19 73 LEU A O 1
ATOM 583 N N . GLU A 1 74 ? -1.360 6.000 -2.994 1.00 93.06 74 GLU A N 1
ATOM 584 C CA . GLU A 1 74 ? -2.059 7.196 -3.475 1.00 93.06 74 GLU A CA 1
ATOM 585 C C . GLU A 1 74 ? -1.750 7.465 -4.954 1.00 93.06 74 GLU A C 1
ATOM 587 O O . GLU A 1 74 ? -2.672 7.609 -5.751 1.00 93.06 74 GLU A O 1
ATOM 592 N N . GLU A 1 75 ? -0.473 7.417 -5.354 1.00 91.62 75 GLU A N 1
ATOM 593 C CA . GLU A 1 75 ? -0.040 7.509 -6.762 1.00 91.62 75 GLU A CA 1
ATOM 594 C C . GLU A 1 75 ? -0.675 6.405 -7.627 1.00 91.62 75 GLU A C 1
ATOM 596 O O . GLU A 1 75 ? -1.056 6.635 -8.773 1.00 91.62 75 GLU A O 1
ATOM 601 N N . LEU A 1 76 ? -0.855 5.211 -7.057 1.00 93.19 76 LEU A N 1
ATOM 602 C CA . LEU A 1 76 ? -1.525 4.088 -7.705 1.00 93.19 76 LEU A CA 1
ATOM 603 C C . LEU A 1 76 ? -3.054 4.161 -7.627 1.00 93.19 76 LEU A C 1
ATOM 605 O O . LEU A 1 76 ? -3.705 3.273 -8.169 1.00 93.19 76 LEU A O 1
ATOM 609 N N . GLY A 1 77 ? -3.650 5.167 -6.982 1.00 93.12 77 GLY A N 1
ATOM 610 C CA . GLY A 1 77 ? -5.104 5.341 -6.867 1.00 93.12 77 GLY A CA 1
ATOM 611 C C . GLY A 1 77 ? -5.810 4.309 -5.978 1.00 93.12 77 GLY A C 1
ATOM 612 O O . GLY A 1 77 ? -7.007 4.072 -6.132 1.00 93.12 77 GLY A O 1
ATOM 613 N N . VAL A 1 78 ? -5.083 3.642 -5.080 1.00 95.44 78 VAL A N 1
ATOM 614 C CA . VAL A 1 78 ? -5.643 2.679 -4.115 1.00 95.44 78 VAL A CA 1
ATOM 615 C C . VAL A 1 78 ? -6.245 3.389 -2.904 1.00 95.44 78 VAL A C 1
ATOM 617 O O . VAL A 1 78 ? -7.224 2.906 -2.336 1.00 95.44 78 VAL A O 1
ATOM 620 N N . VAL A 1 79 ? -5.658 4.510 -2.490 1.00 94.56 79 VAL A N 1
ATOM 621 C CA . VAL A 1 79 ? -6.119 5.317 -1.354 1.00 94.56 79 VAL A CA 1
ATOM 622 C C . VAL A 1 79 ? -6.145 6.791 -1.734 1.00 94.56 79 VAL A C 1
ATOM 624 O O . VAL A 1 79 ? -5.340 7.224 -2.551 1.00 94.56 79 VAL A O 1
ATOM 627 N N . GLU A 1 80 ? -7.005 7.568 -1.084 1.00 92.00 80 GLU A N 1
ATOM 628 C CA . GLU A 1 80 ? -7.031 9.026 -1.216 1.00 92.00 80 GLU A CA 1
ATOM 629 C C . GLU A 1 80 ? -6.872 9.690 0.159 1.00 92.00 80 GLU A C 1
ATOM 631 O O . GLU A 1 80 ? -7.536 9.325 1.139 1.00 92.00 80 GLU A O 1
ATOM 636 N N . ALA A 1 81 ? -5.942 10.641 0.262 1.00 88.56 81 ALA A N 1
ATOM 637 C CA . ALA A 1 81 ? -5.706 11.377 1.495 1.00 88.56 81 ALA A CA 1
ATOM 638 C C . ALA A 1 81 ? -6.682 12.556 1.615 1.00 88.56 81 ALA A C 1
ATOM 640 O O . ALA A 1 81 ? -6.760 13.413 0.739 1.00 88.56 81 ALA A O 1
ATOM 641 N N . ARG A 1 82 ? -7.362 12.688 2.760 1.00 83.25 82 ARG A N 1
ATOM 642 C CA . ARG A 1 82 ? -8.139 13.900 3.061 1.00 83.25 82 ARG A CA 1
ATOM 643 C C . ARG A 1 82 ? -7.203 15.024 3.496 1.00 83.25 82 ARG A C 1
ATOM 645 O O . ARG A 1 82 ? -6.747 15.069 4.643 1.00 83.25 82 ARG A O 1
ATOM 652 N N . THR A 1 83 ? -6.930 15.934 2.567 1.00 66.44 83 THR A N 1
ATOM 653 C CA . THR A 1 83 ? -6.058 17.106 2.748 1.00 66.44 83 THR A CA 1
ATOM 654 C C . THR A 1 83 ? -6.737 18.250 3.509 1.00 66.44 83 THR A C 1
ATOM 656 O O . THR A 1 83 ? -6.048 19.062 4.117 1.00 66.44 83 THR A O 1
ATOM 659 N N . GLU A 1 84 ? -8.073 18.268 3.580 1.00 57.81 84 GLU A N 1
ATOM 660 C CA . GLU A 1 84 ? -8.861 19.300 4.283 1.00 57.81 84 GLU A CA 1
ATOM 661 C C . GLU A 1 84 ? -9.000 19.081 5.805 1.00 57.81 84 GLU A C 1
ATOM 663 O O . GLU A 1 84 ? -9.788 19.751 6.472 1.00 57.81 84 GLU A O 1
ATOM 668 N N . SER A 1 85 ? -8.261 18.136 6.394 1.00 52.47 85 SER A N 1
ATOM 669 C CA . SER A 1 85 ? -8.349 17.843 7.830 1.00 52.47 85 SER A CA 1
ATOM 670 C C . SER A 1 85 ? -7.170 18.416 8.623 1.00 52.47 85 SER A C 1
ATOM 672 O O . SER A 1 85 ? -6.050 18.511 8.132 1.00 52.47 85 SER A O 1
ATOM 674 N N . SER A 1 86 ? -7.400 18.743 9.898 1.00 51.62 86 SER A N 1
ATOM 675 C CA . SER A 1 86 ? -6.389 19.258 10.841 1.00 51.62 86 SER A CA 1
ATOM 676 C C . SER A 1 86 ? -5.224 18.297 11.128 1.00 51.62 86 SER A C 1
ATOM 678 O O . SER A 1 86 ? -4.296 18.643 11.856 1.00 51.62 86 SER A O 1
ATOM 680 N N . SER A 1 87 ? -5.265 17.075 10.589 1.00 53.97 87 SER A N 1
ATOM 681 C CA . SER A 1 87 ? -4.195 16.084 10.662 1.00 53.97 87 SER A CA 1
ATOM 682 C C . SER A 1 87 ? -3.708 15.778 9.244 1.00 53.97 87 SER A C 1
ATOM 684 O O . SER A 1 87 ? -4.510 15.297 8.442 1.00 53.97 87 SER A O 1
ATOM 686 N N . PRO A 1 88 ? -2.425 16.000 8.912 1.00 62.62 88 PRO A N 1
ATOM 687 C CA . PRO A 1 88 ? -1.923 15.673 7.585 1.00 62.62 88 PRO A CA 1
ATOM 688 C C . PRO A 1 88 ? -2.106 14.174 7.291 1.00 62.62 88 PRO A C 1
ATOM 690 O O . PRO A 1 88 ? -1.705 13.321 8.085 1.00 62.62 88 PRO A O 1
ATOM 693 N N . ASN A 1 89 ? -2.699 13.877 6.131 1.00 76.44 89 ASN A N 1
ATOM 694 C CA . ASN A 1 89 ? -2.840 12.547 5.527 1.00 76.44 89 ASN A CA 1
ATOM 695 C C . ASN A 1 89 ? -3.693 11.549 6.333 1.00 76.44 89 ASN A C 1
ATOM 697 O O . ASN A 1 89 ? -3.226 10.478 6.737 1.00 76.44 89 ASN A O 1
ATOM 701 N N . ARG A 1 90 ? -4.962 11.899 6.575 1.00 90.69 90 ARG A N 1
ATOM 702 C CA . ARG A 1 90 ? -5.978 10.957 7.068 1.00 90.69 90 ARG A CA 1
ATOM 703 C C . ARG A 1 90 ? -6.628 10.222 5.897 1.00 90.69 90 ARG A C 1
ATOM 705 O O . ARG A 1 90 ? -7.036 10.860 4.936 1.00 90.69 90 ARG A O 1
ATOM 712 N N . TYR A 1 91 ? -6.802 8.913 6.043 1.00 93.00 91 TYR A N 1
ATOM 713 C CA . TYR A 1 91 ? -7.440 8.044 5.055 1.00 93.00 91 TYR A CA 1
ATOM 714 C C . TYR A 1 91 ? -8.722 7.459 5.629 1.00 93.00 91 TYR A C 1
ATOM 716 O O . TYR A 1 91 ? -8.780 7.098 6.815 1.00 93.00 91 TYR A O 1
ATOM 724 N N . MET A 1 92 ? -9.749 7.376 4.794 1.00 93.69 92 MET A N 1
ATOM 725 C CA . MET A 1 92 ? -11.073 6.920 5.189 1.00 93.69 92 MET A CA 1
ATOM 726 C C . MET A 1 92 ? -11.394 5.577 4.532 1.00 93.69 92 MET A C 1
ATOM 728 O O . MET A 1 92 ? -11.031 5.379 3.379 1.00 93.69 92 MET A O 1
ATOM 732 N N . PRO A 1 93 ? -12.053 4.649 5.246 1.00 92.69 93 PRO A N 1
ATOM 733 C CA . PRO A 1 93 ? -12.422 3.331 4.730 1.00 92.69 93 PRO A CA 1
ATOM 734 C C . PRO A 1 93 ? -13.125 3.342 3.377 1.00 92.69 93 PRO A C 1
ATOM 736 O O . PRO A 1 93 ? -12.863 2.476 2.550 1.00 92.69 93 PRO A O 1
ATOM 739 N N . GLU A 1 94 ? -14.044 4.287 3.193 1.00 92.50 94 GLU A N 1
ATOM 740 C CA . GLU A 1 94 ? -14.858 4.430 1.990 1.00 92.50 94 GLU A CA 1
ATOM 741 C C . GLU A 1 94 ? -14.051 4.866 0.760 1.00 92.50 94 GLU A C 1
ATOM 743 O O . GLU A 1 94 ? -14.444 4.548 -0.358 1.00 92.50 94 GLU A O 1
ATOM 748 N N . ASP A 1 95 ? -12.900 5.505 0.978 1.00 93.12 95 ASP A N 1
ATOM 749 C CA . ASP A 1 95 ? -12.033 6.065 -0.061 1.00 93.12 95 ASP A CA 1
ATOM 750 C C . ASP A 1 95 ? -10.887 5.087 -0.429 1.00 93.12 95 ASP A C 1
ATOM 752 O O . ASP A 1 95 ? -9.925 5.454 -1.103 1.00 93.12 95 ASP A O 1
ATOM 756 N N . VAL A 1 96 ? -10.949 3.828 0.039 1.00 94.69 96 VAL A N 1
ATOM 757 C CA . VAL A 1 96 ? -9.957 2.783 -0.271 1.00 94.69 96 VAL A CA 1
ATOM 758 C C . VAL A 1 96 ? -10.493 1.808 -1.314 1.00 94.69 96 VAL A C 1
ATOM 760 O O . VAL A 1 96 ? -11.435 1.050 -1.068 1.00 94.69 96 VAL A O 1
ATOM 763 N N . ASN A 1 97 ? -9.823 1.747 -2.462 1.00 95.50 97 ASN A N 1
ATOM 764 C CA . ASN A 1 97 ? -10.165 0.844 -3.551 1.00 95.50 97 ASN A CA 1
ATOM 765 C C . ASN A 1 97 ? -9.453 -0.513 -3.401 1.00 95.50 97 ASN A 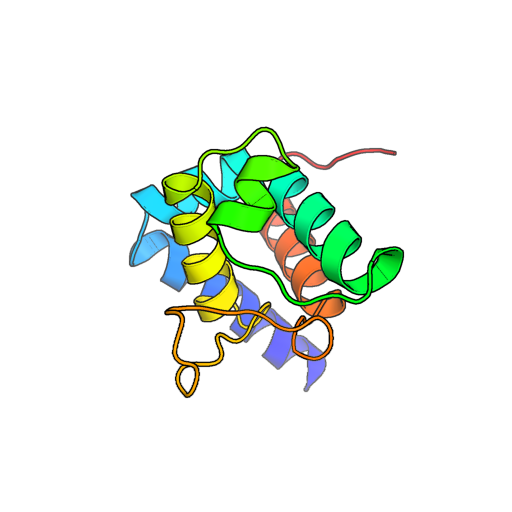C 1
ATOM 767 O O . ASN A 1 97 ? -8.357 -0.742 -3.918 1.00 95.50 97 ASN A O 1
ATOM 771 N N . MET A 1 98 ? -10.099 -1.442 -2.689 1.00 94.00 98 MET A N 1
ATOM 772 C CA . MET A 1 98 ? -9.560 -2.792 -2.466 1.00 94.00 98 MET A CA 1
ATOM 773 C C . MET A 1 98 ? -9.506 -3.652 -3.737 1.00 94.00 98 MET A C 1
ATOM 775 O O . MET A 1 98 ? -8.657 -4.536 -3.818 1.00 94.00 98 MET A O 1
ATOM 779 N N . GLU A 1 99 ? -10.370 -3.404 -4.725 1.00 93.75 99 GLU A N 1
ATOM 780 C CA . GLU A 1 99 ? -10.298 -4.087 -6.024 1.00 93.75 99 GLU A CA 1
ATOM 781 C C . GLU A 1 99 ? -9.036 -3.657 -6.778 1.00 93.75 99 GLU A C 1
ATOM 783 O O . GLU A 1 99 ? -8.292 -4.483 -7.299 1.00 93.75 99 GLU A O 1
ATOM 788 N N . ARG A 1 100 ? -8.726 -2.360 -6.764 1.00 94.44 100 ARG A N 1
ATOM 789 C CA . ARG A 1 100 ? -7.502 -1.838 -7.368 1.00 94.44 100 ARG A CA 1
ATOM 790 C C . ARG A 1 100 ? -6.250 -2.316 -6.643 1.00 94.44 100 ARG A C 1
ATOM 792 O O . ARG A 1 100 ? -5.272 -2.638 -7.305 1.00 94.44 100 ARG A O 1
ATOM 799 N N . MET A 1 101 ? -6.291 -2.450 -5.315 1.00 95.31 101 MET A N 1
ATOM 800 C CA . MET A 1 101 ? -5.210 -3.095 -4.556 1.00 95.31 101 MET A CA 1
ATOM 801 C C . MET A 1 101 ? -4.953 -4.537 -5.027 1.00 95.31 101 MET A C 1
ATOM 803 O O . MET A 1 101 ? -3.802 -4.962 -5.073 1.00 95.31 101 MET A O 1
ATOM 807 N N . GLN A 1 102 ? -6.008 -5.277 -5.393 1.00 94.75 102 GLN A N 1
ATOM 808 C CA . GLN A 1 102 ? -5.885 -6.627 -5.951 1.00 94.75 102 GLN A CA 1
ATOM 809 C C . GLN A 1 102 ? -5.226 -6.609 -7.335 1.00 94.75 102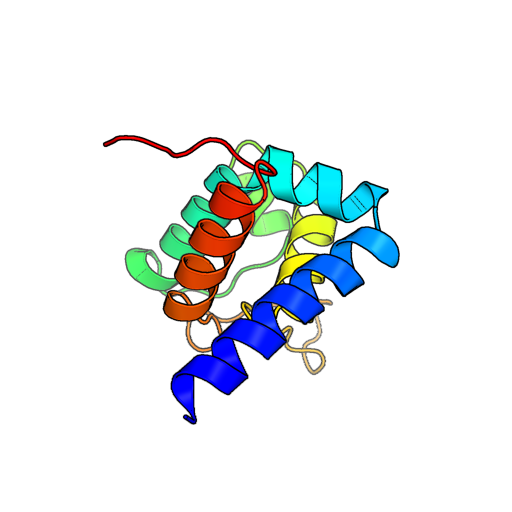 GLN A C 1
ATOM 811 O O . GLN A 1 102 ? -4.292 -7.362 -7.572 1.00 94.75 102 GLN A O 1
ATOM 816 N N . LYS A 1 103 ? -5.634 -5.694 -8.221 1.00 94.81 103 LYS A N 1
ATOM 817 C CA . LYS A 1 103 ? -5.000 -5.539 -9.543 1.00 94.81 103 LYS A CA 1
ATOM 818 C C . LYS A 1 103 ? -3.527 -5.121 -9.432 1.00 94.81 103 LYS A C 1
ATOM 820 O O . LYS A 1 103 ? -2.692 -5.569 -10.209 1.00 94.81 103 LYS A O 1
ATOM 825 N N . VAL A 1 104 ? -3.185 -4.279 -8.449 1.00 95.56 104 VAL A N 1
ATOM 826 C CA . VAL A 1 104 ? -1.785 -3.926 -8.153 1.00 95.56 104 VAL A CA 1
ATOM 827 C C . VAL A 1 104 ? -0.992 -5.166 -7.744 1.00 95.56 104 VAL A C 1
ATOM 829 O O . VAL A 1 104 ? 0.119 -5.341 -8.227 1.00 95.56 104 VAL A O 1
ATOM 832 N N . GLU A 1 105 ? -1.548 -6.030 -6.889 1.00 95.56 105 GLU A N 1
ATOM 833 C CA . GLU A 1 105 ? -0.908 -7.298 -6.510 1.00 95.56 105 GLU A CA 1
ATOM 834 C C . GLU A 1 105 ? -0.578 -8.153 -7.735 1.00 95.56 105 GLU A C 1
ATOM 836 O O . GLU A 1 105 ? 0.565 -8.568 -7.890 1.00 95.56 105 GLU A O 1
ATOM 841 N N . GLU A 1 106 ? -1.558 -8.362 -8.616 1.00 94.56 106 GLU A N 1
ATOM 842 C CA . GLU A 1 106 ? -1.406 -9.166 -9.836 1.00 94.56 106 GLU A CA 1
ATOM 843 C C . GLU A 1 106 ? -0.264 -8.638 -10.713 1.00 94.56 106 GLU A C 1
ATOM 845 O O . GLU A 1 106 ? 0.634 -9.388 -11.087 1.00 94.56 106 GLU A O 1
ATOM 850 N N . VAL A 1 107 ? -0.219 -7.324 -10.957 1.00 94.12 107 VAL A N 1
ATOM 851 C CA . VAL A 1 107 ? 0.848 -6.716 -11.766 1.00 94.12 107 VAL A CA 1
ATOM 852 C C . VAL A 1 107 ? 2.219 -6.803 -11.086 1.00 94.12 107 VAL A C 1
ATOM 854 O O . VAL A 1 107 ? 3.231 -6.985 -11.763 1.00 94.12 107 VAL A O 1
ATOM 857 N N . LEU A 1 108 ? 2.291 -6.650 -9.761 1.00 94.75 108 LEU A N 1
ATOM 858 C CA . LEU A 1 108 ? 3.557 -6.777 -9.035 1.00 94.75 108 LEU A CA 1
ATOM 859 C C . LEU A 1 108 ? 4.085 -8.219 -9.071 1.00 94.75 108 LEU A C 1
ATOM 861 O O . LEU A 1 108 ? 5.294 -8.399 -9.210 1.00 94.75 108 LEU A O 1
ATOM 865 N N . ILE A 1 109 ? 3.204 -9.220 -8.987 1.00 94.44 109 ILE A N 1
ATOM 866 C CA . ILE A 1 109 ? 3.561 -10.640 -9.133 1.00 94.44 109 ILE A CA 1
ATOM 867 C C . ILE A 1 109 ? 4.058 -10.916 -10.555 1.00 94.44 109 ILE A C 1
ATOM 869 O O . ILE A 1 109 ? 5.148 -11.460 -10.721 1.00 94.44 109 ILE A O 1
ATOM 873 N N . ASP A 1 110 ? 3.316 -10.475 -11.577 1.00 92.75 110 ASP A N 1
ATOM 874 C CA . ASP A 1 110 ? 3.691 -10.633 -12.991 1.00 92.75 110 ASP A CA 1
ATOM 875 C C . ASP A 1 110 ? 5.079 -10.050 -13.298 1.00 92.75 110 ASP A C 1
ATOM 877 O O . ASP A 1 110 ? 5.825 -10.571 -14.128 1.00 92.75 110 ASP A O 1
ATOM 881 N N . ASN A 1 111 ? 5.423 -8.951 -12.625 1.00 91.38 111 ASN A N 1
ATOM 882 C CA . ASN A 1 111 ? 6.699 -8.261 -12.781 1.00 91.38 111 ASN A CA 1
ATOM 883 C C . ASN A 1 111 ? 7.807 -8.796 -11.854 1.00 91.38 111 ASN A C 1
ATOM 885 O O . ASN A 1 111 ? 8.907 -8.242 -11.862 1.00 91.38 111 ASN A O 1
ATOM 889 N N . TYR A 1 112 ? 7.546 -9.848 -11.070 1.00 92.06 112 TYR A N 1
ATOM 890 C CA . TYR A 1 112 ? 8.469 -10.415 -10.078 1.00 92.06 112 TYR A CA 1
ATOM 891 C C . TYR A 1 112 ? 8.937 -9.405 -9.013 1.00 92.06 112 TYR A C 1
ATOM 893 O O . TYR A 1 112 ? 10.052 -9.488 -8.499 1.00 92.06 112 TYR A O 1
ATOM 901 N N . GLU A 1 113 ? 8.091 -8.425 -8.688 1.00 93.56 113 GLU A N 1
ATOM 902 C CA . GLU A 1 113 ? 8.360 -7.412 -7.659 1.00 93.56 113 GLU A CA 1
ATOM 903 C C . GLU A 1 113 ? 7.970 -7.894 -6.256 1.00 93.56 113 GLU A C 1
ATOM 905 O O . GLU A 1 113 ? 8.522 -7.422 -5.259 1.00 93.56 113 GLU A O 1
ATOM 910 N N . ILE A 1 114 ? 7.011 -8.821 -6.180 1.00 93.44 114 ILE A N 1
ATOM 911 C CA . ILE A 1 114 ? 6.601 -9.530 -4.966 1.00 93.44 114 ILE A CA 1
ATOM 912 C C . ILE A 1 114 ? 6.376 -11.009 -5.290 1.00 93.44 114 ILE A C 1
ATOM 914 O O . ILE A 1 114 ? 6.024 -11.354 -6.418 1.00 93.44 114 ILE A O 1
ATOM 918 N N . ASP A 1 115 ? 6.553 -11.870 -4.292 1.00 90.69 115 ASP A N 1
ATOM 919 C CA . ASP A 1 115 ? 6.235 -13.292 -4.419 1.00 90.69 115 ASP A CA 1
ATOM 920 C C . ASP A 1 115 ? 4.722 -13.513 -4.402 1.00 90.69 115 ASP A C 1
ATOM 922 O O . ASP A 1 115 ? 4.004 -12.842 -3.662 1.00 90.69 115 ASP A O 1
ATOM 926 N N . GLU A 1 116 ? 4.241 -14.502 -5.154 1.00 86.00 116 GLU A N 1
ATOM 927 C CA . GLU A 1 116 ? 2.859 -14.958 -5.048 1.00 86.00 116 GLU A CA 1
ATOM 928 C C . GLU A 1 116 ? 2.627 -15.617 -3.681 1.00 86.00 116 GLU A C 1
ATOM 930 O O . GLU A 1 116 ? 3.273 -16.602 -3.312 1.00 86.00 116 GLU A O 1
ATOM 935 N N . PHE A 1 117 ? 1.668 -15.090 -2.919 1.00 73.88 117 PHE A N 1
ATOM 936 C CA . PHE A 1 117 ? 1.227 -15.736 -1.691 1.00 73.88 117 PHE A CA 1
ATOM 937 C C . PHE A 1 117 ? 0.249 -16.868 -2.027 1.00 73.88 117 PHE A C 1
ATOM 939 O O . PHE A 1 117 ? -0.960 -16.649 -2.130 1.00 73.88 117 PHE A O 1
ATOM 946 N N . LEU A 1 118 ? 0.778 -18.080 -2.208 1.00 58.53 118 LEU A N 1
ATOM 947 C CA . LEU A 1 118 ? -0.044 -19.279 -2.360 1.00 58.53 118 LEU A CA 1
ATOM 948 C C . LEU A 1 118 ? -0.812 -19.547 -1.043 1.00 58.53 118 LEU A C 1
ATOM 950 O O . LEU A 1 118 ? -0.181 -19.560 0.019 1.00 58.53 118 LEU A O 1
ATOM 954 N N . PRO A 1 119 ? -2.149 -19.706 -1.087 1.00 52.38 119 PRO A N 1
ATOM 955 C CA . PRO A 1 119 ? -2.986 -19.906 0.098 1.00 52.38 119 PRO A CA 1
ATOM 956 C C . PRO A 1 119 ? -2.746 -21.235 0.825 1.00 52.38 119 PRO A C 1
ATOM 958 O O . PRO A 1 119 ? -2.396 -22.240 0.165 1.00 52.38 119 PRO A O 1
#

Foldseek 3Di:
DVVVVVLVVLLVLLVCLCVVPVPLNLLLLVCLVLLLVLLCCCQPVVQHKDALCRSVVVTVDHSVSSVSNVVSCVSSQQWDFDPVDPDGGITGSVSGDSVSSVSNVVSCCVVVSHPDDDD

Sequence (119 aa):
MAQEVEEMDLRRSIVDAKDGNERKFKVFTGQFYVMRSALRYFCVKKKMSFTSSKIADNFPVSAPVTGSCLKILEELGVVEARTESSSPNRYMPEDVNMERMQKVEEVLIDNYEIDEFLP

pLDDT: mean 88.71, std 11.38, range [51.62, 97.5]

Secondary structure (DSSP, 8-state):
-HHHHHHHHHHHHHHHHHHH-HHHHHHHHTTHHHHHHHHHIIIIIS---B-HHHHHTTSSS-HHHHHHHHHHHHHTTS--EETTSSSTTEE-GGG--HHHHHHHHHHHHHTTSS-----

Organism: NCBI:txid2565781